Protein AF-A0A183A4I0-F1 (afdb_monomer_lite)

Organism: NCBI:txid27848

Structure (mmCIF, N/CA/C/O backbone):
data_AF-A0A183A4I0-F1
#
_entry.id   AF-A0A183A4I0-F1
#
loop_
_atom_site.group_PDB
_atom_site.id
_atom_site.type_symbol
_atom_site.label_atom_id
_atom_site.label_alt_id
_atom_site.label_comp_id
_atom_site.label_asym_id
_atom_site.label_entity_id
_atom_site.label_seq_id
_atom_site.pdbx_PDB_ins_code
_atom_site.Cartn_x
_atom_site.Cartn_y
_atom_site.Cartn_z
_atom_site.occupancy
_atom_site.B_iso_or_equiv
_atom_site.auth_seq_id
_atom_site.auth_comp_id
_atom_site.auth_asym_id
_atom_site.auth_atom_id
_atom_site.pdbx_PDB_model_num
ATOM 1 N N . MET A 1 1 ? 2.653 12.989 11.977 1.00 83.25 1 MET A N 1
ATOM 2 C CA . MET A 1 1 ? 2.184 13.205 10.591 1.00 83.25 1 MET A CA 1
ATOM 3 C C . MET A 1 1 ? 3.186 12.552 9.654 1.00 83.25 1 MET A C 1
ATOM 5 O O . MET A 1 1 ? 4.378 12.682 9.904 1.00 83.25 1 MET A O 1
ATOM 9 N N . ILE A 1 2 ? 2.727 11.799 8.658 1.00 91.75 2 ILE A N 1
ATOM 10 C CA . ILE A 1 2 ? 3.575 11.104 7.684 1.00 91.75 2 ILE A CA 1
ATOM 11 C C . ILE A 1 2 ? 3.629 11.949 6.415 1.00 91.75 2 ILE A C 1
ATOM 13 O O . ILE A 1 2 ? 2.589 12.357 5.906 1.00 91.75 2 ILE A O 1
ATOM 17 N N . SER A 1 3 ? 4.837 12.196 5.912 1.00 94.81 3 SER A N 1
ATOM 18 C CA . SER A 1 3 ? 5.072 12.859 4.629 1.00 94.81 3 SER A CA 1
ATOM 19 C C . SER A 1 3 ? 5.773 11.888 3.685 1.00 94.81 3 SER A C 1
ATOM 21 O O . SER A 1 3 ? 6.755 11.249 4.073 1.00 94.81 3 SER A O 1
ATOM 23 N N . ILE A 1 4 ? 5.247 11.749 2.469 1.00 93.19 4 ILE A N 1
ATOM 24 C CA . ILE A 1 4 ? 5.771 10.837 1.451 1.00 93.19 4 ILE A CA 1
ATOM 25 C C . ILE A 1 4 ? 6.374 11.686 0.327 1.00 93.19 4 ILE A C 1
ATOM 27 O O . ILE A 1 4 ? 5.627 12.369 -0.375 1.00 93.19 4 ILE A O 1
ATOM 31 N N . PRO A 1 5 ? 7.706 11.674 0.142 1.00 93.44 5 PRO A N 1
ATOM 32 C CA . PRO A 1 5 ? 8.349 12.428 -0.923 1.00 93.44 5 PRO A CA 1
ATOM 33 C C . PRO A 1 5 ? 8.004 11.846 -2.307 1.00 93.44 5 PRO A C 1
ATOM 35 O O . PRO A 1 5 ? 7.514 10.714 -2.404 1.00 93.44 5 PRO A O 1
ATOM 38 N N . PRO A 1 6 ? 8.295 12.576 -3.402 1.00 90.06 6 PRO A N 1
ATOM 39 C CA . PRO A 1 6 ? 8.100 12.062 -4.751 1.00 90.06 6 PRO A CA 1
ATOM 40 C C . PRO A 1 6 ? 8.764 10.708 -4.946 1.00 90.06 6 PRO A C 1
ATOM 42 O O . PRO A 1 6 ? 9.816 10.451 -4.365 1.00 90.06 6 PRO A O 1
ATOM 45 N N . ILE A 1 7 ? 8.160 9.851 -5.772 1.00 85.75 7 ILE A N 1
ATOM 46 C CA . ILE A 1 7 ? 8.636 8.492 -6.092 1.00 85.75 7 ILE A CA 1
ATOM 47 C C . ILE A 1 7 ? 8.857 7.570 -4.876 1.00 85.75 7 ILE A C 1
ATOM 49 O O . ILE A 1 7 ? 9.645 6.627 -4.957 1.00 85.75 7 ILE A O 1
ATOM 53 N N . HIS A 1 8 ? 8.180 7.827 -3.757 1.00 90.19 8 HIS A N 1
ATOM 54 C CA . HIS A 1 8 ? 8.164 6.954 -2.584 1.00 90.19 8 HIS A CA 1
ATOM 55 C C . HIS A 1 8 ? 6.744 6.470 -2.282 1.00 90.19 8 HIS A C 1
ATOM 57 O O . HIS A 1 8 ? 5.758 7.014 -2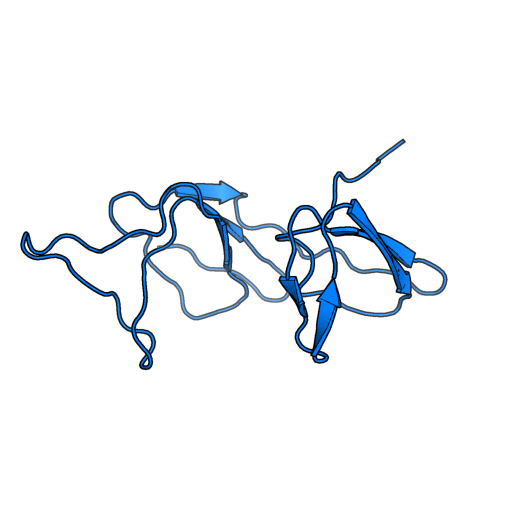.779 1.00 90.19 8 HIS A O 1
ATOM 63 N N . TYR A 1 9 ? 6.660 5.429 -1.463 1.00 90.19 9 TYR A N 1
ATOM 64 C CA . TYR A 1 9 ? 5.417 4.861 -0.968 1.00 90.19 9 TYR A CA 1
ATOM 65 C C . TYR A 1 9 ? 5.594 4.365 0.467 1.00 90.19 9 TYR A C 1
ATOM 67 O O . TYR A 1 9 ? 6.713 4.123 0.922 1.00 90.19 9 TYR A O 1
ATOM 75 N N . CYS A 1 10 ? 4.493 4.192 1.183 1.00 91.06 10 CYS A N 1
ATOM 76 C CA . CYS A 1 10 ? 4.457 3.448 2.436 1.00 91.06 10 CYS A CA 1
ATOM 77 C C . CYS A 1 10 ? 3.290 2.455 2.417 1.00 91.06 10 CYS A C 1
ATOM 79 O O . CYS A 1 10 ? 2.419 2.538 1.550 1.00 91.06 10 CYS A O 1
ATOM 81 N N . VAL A 1 11 ? 3.277 1.514 3.361 1.00 90.81 11 VAL A N 1
ATOM 82 C CA . VAL A 1 11 ? 2.173 0.554 3.511 1.00 90.81 11 VAL A CA 1
ATOM 83 C C . VAL A 1 11 ? 1.546 0.753 4.878 1.00 90.81 11 VAL A C 1
ATOM 85 O O . VAL A 1 11 ? 2.235 0.654 5.896 1.00 90.81 11 VAL A O 1
ATOM 88 N N . VAL A 1 12 ? 0.246 1.017 4.893 1.00 91.69 12 VAL A N 1
ATOM 89 C CA . VAL A 1 12 ? -0.569 1.156 6.100 1.00 91.69 12 VAL A CA 1
ATOM 90 C C . VAL A 1 12 ? -1.377 -0.122 6.294 1.00 91.69 12 VAL A C 1
ATOM 92 O O . VAL A 1 12 ? -2.008 -0.613 5.366 1.00 91.69 12 VAL A O 1
ATOM 95 N N . GLU A 1 13 ? -1.330 -0.682 7.495 1.00 92.62 13 GLU A N 1
ATOM 96 C CA . GLU A 1 13 ? -2.162 -1.795 7.941 1.00 92.62 13 GLU A CA 1
ATOM 97 C C . GLU A 1 13 ? -3.424 -1.266 8.622 1.00 92.62 13 GLU A C 1
ATOM 99 O O . GLU A 1 13 ? -3.371 -0.278 9.359 1.00 92.62 13 GLU A O 1
ATOM 104 N N . SER A 1 14 ? -4.534 -1.975 8.406 1.00 92.19 14 SER A N 1
ATOM 105 C CA . SER A 1 14 ? -5.870 -1.612 8.885 1.00 92.19 14 SER A CA 1
ATOM 106 C C . SER A 1 14 ? -6.293 -0.201 8.455 1.00 92.19 14 SER A C 1
ATOM 108 O O . SER A 1 14 ? -6.639 0.608 9.314 1.00 92.19 14 SER A O 1
ATOM 110 N N . PRO A 1 15 ? -6.242 0.129 7.150 1.00 92.69 15 PRO A N 1
ATOM 111 C CA . PRO A 1 15 ? -6.542 1.471 6.665 1.00 92.69 15 PRO A CA 1
ATOM 112 C C . PRO A 1 15 ? -7.985 1.884 6.973 1.00 92.69 15 PRO A C 1
ATOM 114 O O . PRO A 1 15 ? -8.902 1.053 6.987 1.00 92.69 15 PRO A O 1
ATOM 117 N N . ILE A 1 16 ? -8.205 3.184 7.173 1.00 94.44 16 ILE A N 1
ATOM 118 C CA . ILE A 1 16 ? -9.554 3.724 7.378 1.00 94.44 16 ILE A CA 1
ATOM 119 C C . ILE A 1 16 ? -10.474 3.480 6.174 1.00 94.44 16 ILE A C 1
ATOM 121 O O . ILE A 1 16 ? -10.070 3.501 5.007 1.00 94.44 16 ILE A O 1
ATOM 125 N N . VAL A 1 17 ? -11.760 3.305 6.460 1.00 92.50 17 VAL A N 1
ATOM 126 C CA . VAL A 1 17 ? -12.819 3.335 5.453 1.00 92.50 17 VAL A CA 1
ATOM 127 C C . VAL A 1 17 ? -13.111 4.791 5.104 1.00 92.50 17 VAL A C 1
ATOM 129 O O . VAL A 1 17 ? -13.345 5.611 5.992 1.00 92.50 17 VAL A O 1
ATOM 132 N N . ARG A 1 18 ? -13.112 5.098 3.806 1.00 91.50 18 ARG A N 1
ATOM 133 C CA . ARG A 1 18 ? -13.448 6.420 3.271 1.00 91.50 18 ARG A CA 1
ATOM 134 C C . ARG A 1 18 ? -14.767 6.367 2.505 1.00 91.50 18 ARG A C 1
ATOM 136 O O . ARG A 1 18 ? -15.075 5.343 1.895 1.00 91.50 18 ARG A O 1
ATOM 143 N N . ASN A 1 19 ? -15.547 7.443 2.562 1.00 92.12 19 ASN A N 1
ATOM 144 C CA . ASN A 1 19 ? -16.756 7.605 1.751 1.00 92.12 19 ASN A CA 1
ATOM 145 C C . ASN A 1 19 ? -16.400 7.991 0.297 1.00 92.12 19 ASN A C 1
ATOM 147 O O . ASN A 1 19 ? -15.227 8.142 -0.045 1.00 92.12 19 ASN A O 1
ATOM 151 N N . ALA A 1 20 ? -17.409 8.170 -0.563 1.00 90.12 20 ALA A N 1
ATOM 152 C CA . ALA A 1 20 ? -17.212 8.564 -1.965 1.00 90.12 20 ALA A CA 1
ATOM 153 C C . ALA A 1 20 ? -16.502 9.925 -2.135 1.00 90.12 20 ALA A C 1
ATOM 155 O O . ALA A 1 20 ? -15.880 10.166 -3.164 1.00 90.12 20 ALA A O 1
ATOM 156 N N . SER A 1 21 ? -16.559 10.786 -1.117 1.00 88.56 21 SER A N 1
ATOM 157 C CA . SER A 1 21 ? -15.875 12.083 -1.071 1.00 88.56 21 SER A CA 1
ATOM 158 C C . SER A 1 21 ? -14.446 11.992 -0.514 1.00 88.56 21 SER A C 1
ATOM 160 O O . SER A 1 21 ? -13.753 13.002 -0.441 1.00 88.56 21 SER A O 1
ATOM 162 N N . GLY A 1 22 ? -13.990 10.802 -0.107 1.00 84.56 22 GLY A N 1
ATOM 163 C CA . GLY A 1 22 ? -12.663 10.583 0.472 1.00 84.56 22 GLY A CA 1
ATOM 164 C C . GLY A 1 22 ? -12.558 10.852 1.978 1.00 84.56 22 GLY A C 1
ATOM 165 O O . GLY A 1 22 ? -11.461 10.767 2.530 1.00 84.56 22 GLY A O 1
ATOM 166 N N . GLU A 1 23 ? -13.666 11.134 2.663 1.00 89.81 23 GLU A N 1
ATOM 167 C CA . GLU A 1 23 ? -13.679 11.453 4.094 1.00 89.81 23 GLU A CA 1
ATOM 168 C C . GLU A 1 23 ? -13.774 10.187 4.964 1.00 89.81 23 GLU A C 1
ATOM 170 O O . GLU A 1 23 ? -14.402 9.208 4.544 1.00 89.81 23 GLU A O 1
ATOM 175 N N . PRO A 1 24 ? -13.198 10.181 6.185 1.00 92.50 24 PRO A N 1
ATOM 176 C CA . PRO A 1 24 ? -13.285 9.041 7.094 1.00 92.50 24 PRO A CA 1
ATOM 177 C C . PRO A 1 24 ? -14.730 8.717 7.490 1.00 92.50 24 PRO A C 1
ATOM 179 O O . PRO A 1 24 ? -15.497 9.598 7.876 1.00 92.50 24 PRO A O 1
ATOM 182 N N . VAL A 1 25 ? -15.087 7.435 7.445 1.00 94.56 25 VAL A N 1
ATOM 183 C CA . VAL A 1 25 ? -16.381 6.931 7.923 1.00 94.56 25 VAL A CA 1
ATOM 184 C C . VAL A 1 25 ? -16.272 6.570 9.403 1.00 94.56 25 VAL A C 1
ATOM 186 O O . VAL A 1 25 ? -15.340 5.870 9.796 1.00 94.56 25 VAL A O 1
ATOM 189 N N . TYR A 1 26 ? -17.243 6.997 10.210 1.00 93.69 26 TYR A N 1
ATOM 190 C CA . TYR A 1 26 ? -17.312 6.709 11.647 1.00 93.69 26 TYR A CA 1
ATOM 191 C C . TYR A 1 26 ? -18.405 5.681 11.962 1.00 93.69 26 TYR A C 1
ATOM 193 O O . TYR A 1 26 ? -19.389 5.560 11.228 1.00 93.69 26 TYR A O 1
ATOM 201 N N . ASP A 1 27 ? -18.223 4.922 13.039 1.00 90.75 27 ASP A N 1
ATOM 202 C CA . ASP A 1 27 ? -19.235 4.021 13.588 1.00 90.75 27 ASP A CA 1
ATOM 203 C C . ASP A 1 27 ? -20.158 4.723 14.605 1.00 90.75 27 ASP A C 1
ATOM 205 O O . ASP A 1 27 ? -20.020 5.913 14.893 1.00 90.75 27 ASP A O 1
ATOM 209 N N . ALA A 1 28 ? -21.120 3.980 15.164 1.00 91.88 28 ALA A N 1
ATOM 210 C CA . ALA A 1 28 ? -22.090 4.507 16.127 1.00 91.88 28 ALA A CA 1
ATOM 211 C C . ALA A 1 28 ? -21.461 5.003 17.445 1.00 91.88 28 ALA A C 1
ATOM 213 O O . ALA A 1 28 ? -22.110 5.732 18.190 1.00 91.88 28 ALA A O 1
ATOM 214 N N . SER A 1 29 ? -20.215 4.616 17.738 1.00 90.88 29 SER A N 1
ATOM 215 C CA . SER A 1 29 ? -19.466 5.057 18.919 1.00 90.88 29 SER A CA 1
ATOM 216 C C . SER A 1 29 ? -18.622 6.312 18.660 1.00 90.88 29 SER A C 1
ATOM 218 O O . SER A 1 29 ? -18.005 6.842 19.582 1.00 90.88 29 SER A O 1
ATOM 220 N N . GLY A 1 30 ? -18.604 6.809 17.417 1.00 89.81 30 GLY A N 1
ATOM 221 C CA . GLY A 1 30 ? -17.758 7.924 16.994 1.00 89.81 30 GLY A CA 1
ATOM 222 C C . GLY A 1 30 ? -16.316 7.513 16.692 1.00 89.81 30 GLY A C 1
ATOM 223 O O . GLY A 1 30 ? -15.467 8.381 16.484 1.00 89.81 30 GLY A O 1
ATOM 224 N N . GLN A 1 31 ? -16.017 6.212 16.646 1.00 89.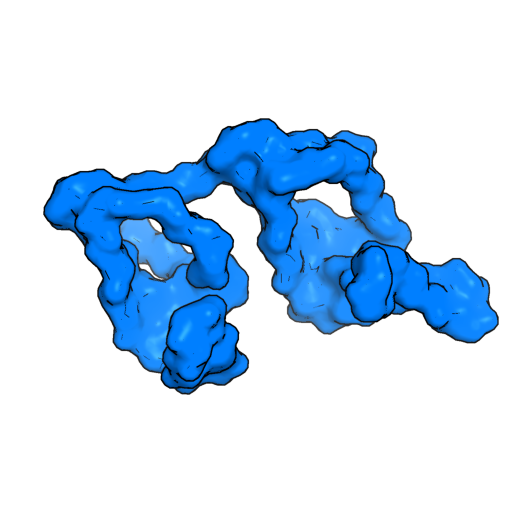94 31 GLN A N 1
ATOM 225 C CA . GLN A 1 31 ? -14.705 5.710 16.259 1.00 89.94 31 GLN A CA 1
ATOM 226 C C . GLN A 1 31 ? -14.615 5.588 14.734 1.00 89.94 31 GLN A C 1
ATOM 228 O O . GLN A 1 31 ? -15.590 5.266 14.054 1.00 89.94 31 GLN A O 1
ATOM 233 N N . VAL A 1 32 ? -13.436 5.864 14.169 1.00 93.06 32 VAL A N 1
ATOM 234 C CA . VAL A 1 32 ? -13.217 5.691 12.729 1.00 93.06 32 VAL A CA 1
ATOM 235 C C . VAL A 1 32 ? -13.272 4.211 12.357 1.00 93.06 32 VAL A C 1
ATOM 237 O O . VAL A 1 32 ? -12.671 3.355 13.010 1.00 93.06 32 VAL A O 1
ATOM 240 N N . LYS A 1 33 ? -13.983 3.901 11.278 1.00 94.69 33 LYS A N 1
ATOM 241 C CA . LYS A 1 33 ? -14.119 2.541 10.773 1.00 94.69 33 LYS A CA 1
ATOM 242 C C . LYS A 1 33 ? -12.853 2.133 10.023 1.00 94.69 33 LYS A C 1
ATOM 244 O O . LYS A 1 33 ? -12.382 2.866 9.156 1.00 94.69 33 LYS A O 1
ATOM 249 N N . LEU A 1 34 ? -12.339 0.938 10.311 1.00 92.88 34 LEU A N 1
ATOM 250 C CA . LEU A 1 34 ? -11.132 0.381 9.691 1.00 92.88 34 LEU A CA 1
ATOM 251 C C . LEU A 1 34 ? -11.463 -0.831 8.816 1.00 92.88 34 LEU A C 1
ATOM 253 O O . LEU A 1 34 ? -12.364 -1.611 9.134 1.00 92.88 34 LEU A O 1
ATOM 257 N N . ARG A 1 35 ? -10.693 -1.031 7.744 1.00 90.50 35 ARG A N 1
ATOM 258 C CA . ARG A 1 35 ? -10.635 -2.304 7.013 1.00 90.50 35 ARG A CA 1
ATOM 259 C C . ARG A 1 35 ? -9.635 -3.220 7.718 1.00 90.50 35 ARG A C 1
ATOM 261 O O . ARG A 1 35 ? -8.449 -3.216 7.407 1.00 90.50 35 ARG A O 1
ATOM 268 N N . LEU A 1 36 ? -10.098 -3.941 8.738 1.00 87.31 36 LEU A N 1
ATOM 269 C CA . LEU A 1 36 ? -9.237 -4.809 9.548 1.00 87.31 36 LEU A CA 1
ATOM 270 C C . LEU A 1 36 ? -8.555 -5.882 8.690 1.00 87.31 36 LEU A C 1
ATOM 272 O O . LEU A 1 36 ? -9.182 -6.463 7.808 1.00 87.31 36 LEU A O 1
ATOM 276 N N . ASN A 1 37 ? -7.282 -6.153 8.992 1.00 82.00 37 ASN A N 1
ATOM 277 C CA . ASN A 1 37 ? -6.415 -7.116 8.294 1.00 82.00 37 ASN A CA 1
ATOM 278 C C . ASN A 1 37 ? -6.163 -6.806 6.809 1.00 82.00 37 ASN A C 1
ATOM 280 O O . ASN A 1 37 ? -5.566 -7.621 6.107 1.00 82.00 37 ASN A O 1
ATOM 284 N N . ASP A 1 38 ? -6.576 -5.629 6.349 1.00 84.56 38 ASP A N 1
ATOM 285 C CA . ASP A 1 38 ? -6.285 -5.122 5.018 1.00 84.56 38 ASP A CA 1
ATOM 286 C C . ASP A 1 38 ? -5.028 -4.238 5.046 1.00 84.56 38 ASP A C 1
ATOM 288 O O . ASP A 1 38 ? -4.596 -3.743 6.098 1.00 84.56 38 ASP A O 1
ATOM 292 N N . THR A 1 39 ? -4.428 -4.029 3.879 1.00 86.00 39 THR A N 1
ATOM 293 C CA . THR A 1 39 ? -3.282 -3.134 3.713 1.00 86.00 39 THR A CA 1
ATOM 294 C C . THR A 1 39 ? -3.504 -2.173 2.564 1.00 86.00 39 THR A C 1
ATOM 296 O O . THR A 1 39 ? -4.008 -2.549 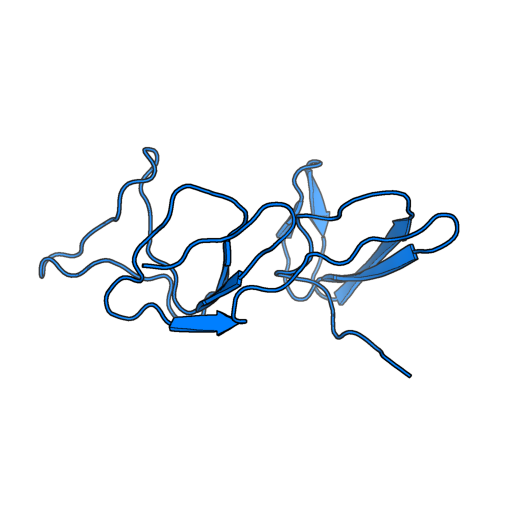1.515 1.00 86.00 39 THR A O 1
ATOM 299 N N . GLU A 1 40 ? -3.066 -0.933 2.739 1.00 86.25 40 GLU A N 1
ATOM 300 C CA . GLU A 1 40 ? -3.170 0.122 1.737 1.00 86.25 40 GLU A CA 1
ATOM 301 C C . GLU A 1 40 ? -1.790 0.718 1.471 1.00 86.25 40 GLU A C 1
ATOM 303 O O . GLU A 1 40 ? -1.087 1.147 2.390 1.00 86.25 40 GLU A O 1
ATOM 308 N N . CYS A 1 41 ? -1.402 0.764 0.200 1.00 86.38 41 CYS A N 1
ATOM 309 C CA . CYS A 1 41 ? -0.244 1.528 -0.238 1.00 86.38 41 CYS A CA 1
ATOM 310 C C . CYS A 1 41 ? -0.644 2.994 -0.363 1.00 86.38 41 CYS A C 1
ATOM 312 O O . CYS A 1 41 ? -1.612 3.324 -1.045 1.00 86.38 41 CYS A O 1
ATOM 314 N N . ARG A 1 42 ? 0.132 3.879 0.259 1.00 89.06 42 ARG A N 1
ATOM 315 C CA . ARG A 1 42 ? -0.010 5.328 0.093 1.00 89.06 42 ARG A CA 1
ATOM 316 C C . ARG A 1 42 ? 1.207 5.859 -0.652 1.00 89.06 42 ARG A C 1
ATOM 318 O O . ARG A 1 42 ? 2.338 5.519 -0.305 1.00 89.06 42 ARG A O 1
ATOM 325 N N . PHE A 1 43 ? 0.964 6.671 -1.675 1.00 89.56 43 PHE A N 1
ATOM 326 C CA . PHE A 1 43 ? 1.992 7.321 -2.495 1.00 89.56 43 PHE A CA 1
ATOM 327 C C . PHE A 1 43 ? 2.157 8.786 -2.087 1.00 89.56 43 PHE A C 1
ATOM 329 O O . PHE A 1 43 ? 1.609 9.223 -1.077 1.00 89.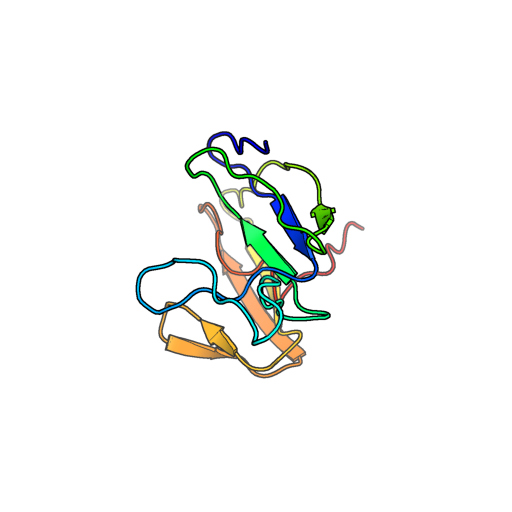56 43 PHE A O 1
ATOM 336 N N . GLN A 1 44 ? 2.927 9.545 -2.866 1.00 90.62 44 GLN A N 1
ATOM 337 C CA . GLN A 1 44 ? 3.058 10.986 -2.681 1.00 90.62 44 GLN A CA 1
ATOM 338 C C . GLN A 1 44 ? 1.674 11.658 -2.644 1.00 90.62 44 GLN A C 1
ATOM 340 O O . GLN A 1 44 ? 0.907 11.564 -3.598 1.00 90.62 44 GLN A O 1
ATOM 345 N N . GLN A 1 45 ? 1.384 12.341 -1.540 1.00 89.94 45 GLN A N 1
ATOM 346 C CA . GLN A 1 45 ? 0.153 13.090 -1.292 1.00 89.94 45 GLN A CA 1
ATOM 347 C C . GLN A 1 45 ? 0.398 14.110 -0.173 1.00 89.94 45 GLN A C 1
ATOM 349 O O . GLN A 1 45 ? 1.486 14.134 0.415 1.00 89.94 45 GLN A O 1
ATOM 354 N N . GLU A 1 46 ? -0.617 14.915 0.143 1.00 92.00 46 GLU A N 1
ATOM 355 C CA . GLU A 1 46 ? -0.572 15.817 1.294 1.00 92.00 46 GLU A CA 1
ATOM 356 C C . GLU A 1 46 ? -0.236 15.053 2.587 1.00 92.00 46 GLU A C 1
ATOM 358 O O . GLU A 1 46 ? -0.734 13.937 2.793 1.00 92.00 46 GLU A O 1
ATOM 363 N N . PRO A 1 47 ? 0.615 15.613 3.468 1.00 95.00 47 PRO A N 1
ATOM 364 C CA . PRO A 1 47 ? 0.979 14.955 4.711 1.00 95.00 47 PRO A CA 1
ATOM 365 C C . PRO A 1 47 ? -0.249 14.547 5.531 1.00 95.00 47 PRO A C 1
ATOM 367 O O . PRO A 1 47 ? -1.133 15.356 5.800 1.00 95.00 47 PRO A O 1
ATOM 370 N N . PHE A 1 48 ? -0.288 13.288 5.963 1.00 93.44 48 PHE A N 1
ATOM 371 C CA . PHE A 1 48 ? -1.472 12.705 6.594 1.00 93.44 48 PHE A CA 1
ATOM 372 C C . PHE A 1 48 ? -1.167 12.163 7.997 1.00 93.44 48 PHE A C 1
ATOM 374 O O . PHE A 1 48 ? -0.048 11.707 8.276 1.00 93.44 48 PHE A O 1
ATOM 381 N N . PRO A 1 49 ? -2.132 12.207 8.928 1.00 94.44 49 PRO A N 1
ATOM 382 C CA . PRO A 1 49 ? -2.027 11.486 10.188 1.00 94.44 49 PRO A CA 1
ATOM 383 C C . PRO A 1 49 ? -2.315 9.991 9.985 1.00 94.44 49 PRO A C 1
ATOM 385 O O . PRO A 1 49 ? -2.979 9.599 9.028 1.00 94.44 49 PRO A O 1
ATOM 388 N N . LEU A 1 50 ? -1.831 9.159 10.909 1.00 93.44 50 LEU A N 1
ATOM 389 C CA . LEU A 1 50 ? -2.401 7.828 11.104 1.00 93.44 50 LEU A CA 1
ATOM 390 C C . LEU A 1 50 ? -3.559 7.951 12.084 1.00 93.44 50 LEU A C 1
ATOM 392 O O . LEU A 1 50 ? -3.421 8.608 13.120 1.00 93.44 50 LEU A O 1
ATOM 396 N N . TYR A 1 51 ? -4.679 7.328 11.754 1.00 93.25 51 TYR A N 1
ATOM 397 C CA . TYR A 1 51 ? -5.830 7.292 12.645 1.00 93.25 51 TYR A CA 1
ATOM 398 C C . TYR A 1 51 ? -5.665 6.221 13.735 1.00 93.25 51 TYR A C 1
ATOM 400 O O . TYR A 1 51 ? -4.887 5.281 13.557 1.00 93.25 51 TYR A O 1
ATOM 408 N N . PRO A 1 52 ? -6.394 6.319 14.866 1.00 93.12 52 PRO A N 1
ATOM 409 C CA . PRO A 1 52 ? -6.380 5.278 15.889 1.00 93.12 52 PRO A CA 1
ATOM 410 C C . PRO A 1 52 ? -6.674 3.892 15.299 1.00 93.12 52 PRO A C 1
ATOM 412 O O . PRO A 1 52 ? -7.737 3.664 14.727 1.00 93.12 52 PRO A O 1
ATOM 415 N N . GLY A 1 53 ? -5.716 2.974 15.445 1.00 92.12 53 GLY A N 1
ATOM 416 C CA . GLY A 1 53 ? -5.778 1.605 14.924 1.00 92.12 53 GLY A CA 1
ATOM 417 C C . GLY A 1 53 ? -5.065 1.387 13.584 1.00 92.12 53 GLY A C 1
ATOM 418 O O . GLY A 1 53 ? -4.685 0.252 13.302 1.00 92.12 53 GLY A O 1
ATOM 419 N N . GLU A 1 54 ? -4.785 2.441 12.811 1.00 94.25 54 GLU A N 1
ATOM 420 C CA . GLU A 1 54 ? -3.878 2.331 11.665 1.00 94.25 54 GLU A CA 1
ATOM 421 C C . GLU A 1 54 ? -2.440 2.108 12.146 1.00 94.25 54 GLU A C 1
ATOM 423 O O . GLU A 1 54 ? -1.979 2.718 13.117 1.00 94.25 54 GLU A O 1
ATOM 428 N N . ARG A 1 55 ? -1.692 1.264 11.432 1.00 92.88 55 ARG A N 1
ATOM 429 C CA . ARG A 1 55 ? -0.265 1.041 11.703 1.00 92.88 55 ARG A CA 1
ATOM 430 C C . ARG A 1 55 ? 0.559 1.161 10.437 1.00 92.88 55 ARG A C 1
ATOM 432 O O . ARG A 1 55 ? 0.154 0.711 9.372 1.00 92.88 55 ARG A O 1
ATOM 439 N N . LEU A 1 56 ? 1.752 1.737 10.547 1.00 92.44 56 LEU A N 1
ATOM 440 C CA . LEU A 1 56 ? 2.694 1.786 9.433 1.00 92.44 56 LEU A CA 1
ATOM 441 C C . LEU A 1 56 ? 3.405 0.432 9.311 1.00 92.44 56 LEU A C 1
ATOM 443 O O . LEU A 1 56 ? 4.363 0.166 10.031 1.00 92.44 56 LEU A O 1
ATOM 447 N N . LYS A 1 57 ? 2.925 -0.425 8.408 1.00 90.69 57 LYS A N 1
ATOM 448 C CA . LYS A 1 57 ? 3.505 -1.750 8.138 1.00 90.69 57 LYS A CA 1
ATOM 449 C C . LYS A 1 57 ? 4.845 -1.649 7.414 1.00 90.69 57 LYS A C 1
ATOM 451 O O . LYS A 1 57 ? 5.767 -2.401 7.709 1.00 90.69 57 LYS A O 1
ATOM 456 N N . LEU A 1 58 ? 4.951 -0.714 6.471 1.00 88.31 58 LEU A N 1
ATOM 457 C CA . LEU A 1 58 ? 6.198 -0.384 5.787 1.00 88.31 58 LEU A CA 1
ATOM 458 C C . LEU A 1 58 ? 6.423 1.119 5.888 1.00 88.31 58 LEU A C 1
ATOM 460 O O . LEU A 1 58 ? 5.583 1.898 5.433 1.00 88.31 58 LEU A O 1
ATOM 464 N N . ALA A 1 59 ? 7.560 1.514 6.462 1.00 92.94 59 ALA A N 1
ATOM 465 C CA . ALA A 1 59 ? 7.996 2.903 6.463 1.00 92.94 59 ALA A CA 1
ATOM 466 C C . ALA A 1 59 ? 8.196 3.427 5.032 1.00 92.94 59 ALA A C 1
ATOM 468 O O . ALA A 1 59 ? 8.308 2.656 4.080 1.00 92.94 59 ALA A O 1
ATOM 469 N N . VAL A 1 60 ? 8.241 4.750 4.883 1.00 92.94 60 VAL A N 1
ATOM 470 C CA . VAL A 1 60 ? 8.407 5.407 3.583 1.00 92.94 60 VAL A CA 1
ATOM 471 C C . VAL A 1 60 ? 9.635 4.848 2.854 1.00 92.94 60 VAL A C 1
ATOM 473 O O . VAL A 1 60 ? 10.761 4.948 3.340 1.00 92.94 60 VAL A O 1
ATOM 476 N N . LYS A 1 61 ? 9.409 4.256 1.680 1.00 89.56 61 LYS A N 1
ATOM 477 C CA . LYS A 1 61 ? 10.414 3.581 0.859 1.00 89.56 61 LYS A CA 1
ATOM 478 C C . LYS A 1 61 ? 10.328 4.068 -0.582 1.00 89.56 61 LYS A C 1
ATOM 480 O O . LYS A 1 61 ? 9.251 4.360 -1.090 1.00 89.56 61 LYS A O 1
ATOM 485 N N . LYS A 1 62 ? 11.475 4.153 -1.254 1.00 87.00 62 LYS A N 1
ATOM 486 C CA . LYS A 1 62 ? 11.552 4.517 -2.673 1.00 87.00 62 LYS A CA 1
ATOM 487 C C . LYS A 1 62 ? 10.889 3.445 -3.544 1.00 87.00 62 LYS A C 1
ATOM 489 O O . LYS A 1 62 ? 11.093 2.252 -3.313 1.00 87.00 62 LYS A O 1
ATOM 494 N N . LEU A 1 63 ? 10.127 3.873 -4.549 1.00 83.94 63 LEU A N 1
ATOM 495 C CA . LEU A 1 63 ? 9.534 2.980 -5.541 1.00 83.94 63 LEU A CA 1
ATOM 496 C C . LEU A 1 63 ? 10.632 2.282 -6.361 1.00 83.94 63 LEU A C 1
ATOM 498 O O . LEU A 1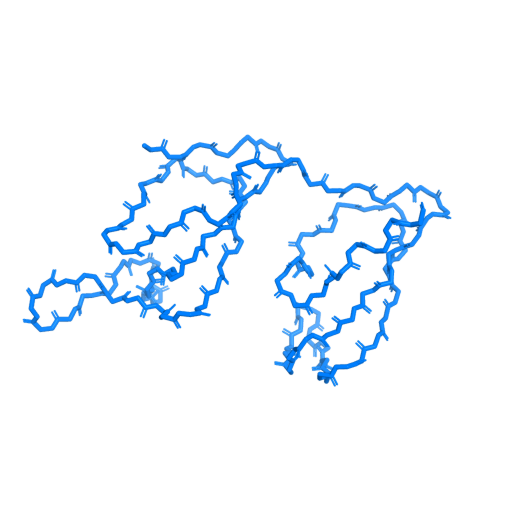 63 ? 11.599 2.943 -6.765 1.00 83.94 63 LEU A O 1
ATOM 502 N N . PRO A 1 64 ? 10.499 0.970 -6.626 1.00 77.00 64 PRO A N 1
ATOM 503 C CA . PRO A 1 64 ? 11.393 0.277 -7.540 1.00 77.00 64 PRO A CA 1
ATOM 504 C C . PRO A 1 64 ? 11.205 0.812 -8.965 1.00 77.00 64 PRO A C 1
ATOM 506 O O . PRO A 1 64 ? 10.095 1.142 -9.384 1.00 77.00 64 PRO A O 1
ATOM 509 N N . VAL A 1 65 ? 12.307 0.904 -9.706 1.00 78.88 65 VAL A N 1
ATOM 510 C CA . VAL A 1 65 ? 12.316 1.315 -11.113 1.00 78.88 65 VAL A CA 1
ATOM 511 C C . VAL A 1 65 ? 12.819 0.137 -11.928 1.00 78.88 65 VAL A C 1
ATOM 513 O O . VAL A 1 65 ? 13.899 -0.373 -11.637 1.00 78.88 65 VAL A O 1
ATOM 516 N N . ILE A 1 66 ? 12.042 -0.271 -12.928 1.00 77.94 66 ILE A N 1
ATOM 517 C CA . ILE A 1 66 ? 12.432 -1.310 -13.882 1.00 77.94 66 ILE A CA 1
ATOM 518 C C . ILE A 1 66 ? 13.254 -0.632 -14.976 1.00 77.94 66 ILE A C 1
ATOM 520 O O . ILE A 1 66 ? 12.769 0.316 -15.608 1.00 77.94 66 ILE A O 1
ATOM 524 N N . LYS A 1 67 ? 14.507 -1.051 -15.170 1.00 80.94 67 LYS A N 1
ATOM 525 C CA . LYS A 1 67 ? 15.361 -0.480 -16.218 1.00 80.94 67 LYS A CA 1
ATOM 526 C C . LYS A 1 67 ? 14.985 -1.038 -17.591 1.00 80.94 67 LYS A C 1
ATOM 528 O O . LYS A 1 67 ? 14.160 -1.936 -17.726 1.00 80.94 67 LYS A O 1
ATOM 533 N N . ASN A 1 68 ? 15.609 -0.487 -18.628 1.00 81.44 68 ASN A N 1
ATOM 534 C CA . ASN A 1 68 ? 15.476 -1.027 -19.974 1.00 81.44 68 ASN A CA 1
ATOM 535 C C . ASN A 1 68 ? 16.002 -2.473 -20.019 1.00 81.44 68 ASN A C 1
ATOM 537 O O . ASN A 1 68 ? 17.042 -2.751 -19.421 1.00 81.44 68 ASN A O 1
ATOM 541 N N . ASN A 1 69 ? 15.309 -3.360 -20.735 1.00 81.31 69 ASN A N 1
ATOM 542 C CA . ASN A 1 69 ? 15.577 -4.807 -20.785 1.00 81.31 69 ASN A CA 1
ATOM 543 C C . ASN A 1 69 ? 15.448 -5.549 -19.436 1.00 81.31 69 ASN A C 1
ATOM 545 O O . ASN A 1 69 ? 15.912 -6.682 -19.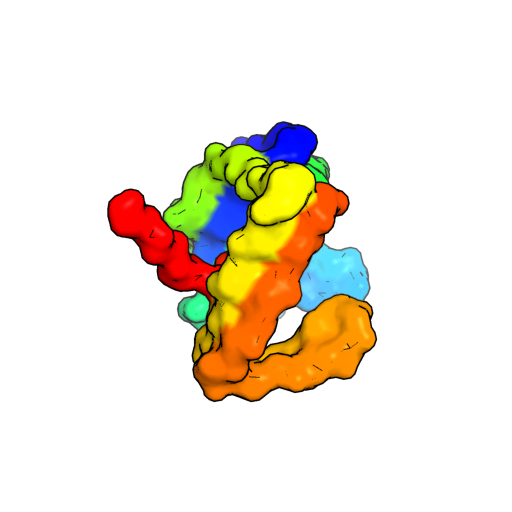317 1.00 81.31 69 ASN A O 1
ATOM 549 N N . GLU A 1 70 ? 14.832 -4.939 -18.421 1.00 82.56 70 GLU A N 1
ATOM 550 C CA . GLU A 1 70 ? 14.428 -5.626 -17.193 1.00 82.56 70 GLU A CA 1
ATOM 551 C C . GLU A 1 70 ? 12.906 -5.823 -17.188 1.00 82.56 70 GLU A C 1
ATOM 553 O O . GLU A 1 70 ? 12.154 -5.037 -17.772 1.00 82.56 70 GLU A O 1
ATOM 558 N N . ALA A 1 71 ? 12.448 -6.869 -16.500 1.00 81.25 71 ALA A N 1
ATOM 559 C CA . ALA A 1 71 ? 11.033 -7.128 -16.282 1.00 81.25 71 ALA A CA 1
ATOM 560 C C . ALA A 1 71 ? 10.783 -7.615 -14.851 1.00 81.25 71 ALA A C 1
ATOM 562 O O . ALA A 1 71 ? 11.599 -8.336 -14.273 1.00 81.25 71 ALA A O 1
ATOM 563 N N . LEU A 1 72 ? 9.637 -7.241 -14.283 1.00 79.62 72 LEU A N 1
ATOM 564 C CA . LEU A 1 72 ? 9.151 -7.798 -13.023 1.00 79.62 72 LEU A CA 1
ATOM 565 C C . LEU A 1 72 ? 8.155 -8.916 -13.306 1.00 79.62 72 LEU A C 1
ATOM 567 O O . LEU A 1 72 ? 7.180 -8.721 -14.026 1.00 79.62 72 LEU A O 1
ATOM 571 N N . CYS A 1 73 ? 8.386 -10.077 -12.697 1.00 80.12 73 CYS A N 1
ATOM 572 C CA . CYS A 1 73 ? 7.419 -11.166 -12.678 1.00 80.12 73 CYS A CA 1
ATOM 573 C C . CYS A 1 73 ? 6.509 -10.994 -11.464 1.00 80.12 73 CYS A C 1
ATOM 575 O O . CYS A 1 73 ? 6.918 -11.211 -10.322 1.00 80.12 73 CYS A O 1
ATOM 577 N N . LEU A 1 74 ? 5.280 -10.575 -11.728 1.00 81.31 74 LEU A N 1
ATOM 578 C CA . LEU A 1 74 ? 4.246 -10.385 -10.729 1.00 81.31 74 LEU A CA 1
ATOM 579 C C . LEU A 1 74 ? 3.435 -11.673 -10.575 1.00 81.31 74 LEU A C 1
ATOM 581 O O . LEU A 1 74 ? 3.319 -12.472 -11.502 1.00 81.31 74 LEU A O 1
ATOM 585 N N . ARG A 1 75 ? 2.877 -11.883 -9.382 1.00 80.81 75 ARG A N 1
ATOM 586 C CA . ARG A 1 75 ? 1.974 -12.992 -9.068 1.00 80.81 75 ARG A CA 1
ATOM 587 C C . ARG A 1 75 ? 0.805 -12.486 -8.242 1.00 80.81 75 ARG A C 1
ATOM 589 O O . ARG A 1 75 ? 1.041 -12.050 -7.126 1.00 80.81 75 ARG A O 1
ATOM 596 N N . ALA A 1 76 ? -0.422 -12.667 -8.708 1.00 81.94 76 ALA A N 1
ATOM 597 C CA . ALA A 1 76 ? -1.615 -12.331 -7.945 1.00 81.94 76 ALA A CA 1
ATOM 598 C C . ALA A 1 76 ? -1.710 -13.192 -6.671 1.00 81.94 76 ALA A C 1
ATOM 600 O O . ALA A 1 76 ? -1.632 -14.422 -6.719 1.00 81.94 76 ALA A O 1
ATOM 601 N N . LEU A 1 77 ? -1.859 -12.552 -5.517 1.00 80.00 77 LEU A N 1
ATOM 602 C CA . LEU A 1 77 ? -2.147 -13.177 -4.229 1.00 80.00 77 LEU A CA 1
ATOM 603 C C . LEU A 1 77 ? -3.648 -13.435 -4.051 1.00 80.00 77 LEU A C 1
ATOM 605 O O . LEU A 1 77 ? -4.015 -14.440 -3.450 1.00 80.00 77 LEU A O 1
ATOM 609 N N . THR A 1 78 ? -4.495 -12.562 -4.595 1.00 79.25 78 THR A N 1
ATOM 610 C CA . THR A 1 78 ? -5.960 -12.659 -4.558 1.00 79.25 78 THR A CA 1
ATOM 611 C C . THR A 1 78 ? -6.537 -12.337 -5.929 1.00 79.25 78 THR A C 1
ATOM 613 O O . THR A 1 78 ? -5.830 -11.815 -6.790 1.00 79.25 78 THR A O 1
ATOM 616 N N . ASP A 1 79 ? -7.821 -12.618 -6.124 1.00 83.19 79 ASP A N 1
ATOM 617 C CA . ASP A 1 79 ? -8.538 -12.168 -7.313 1.00 83.19 79 ASP A CA 1
ATOM 618 C C . ASP A 1 79 ? -8.715 -10.646 -7.255 1.00 83.19 79 ASP A C 1
ATOM 620 O O . ASP A 1 79 ? -9.156 -10.110 -6.235 1.00 83.19 79 ASP A O 1
ATOM 624 N N . PHE A 1 80 ? -8.373 -9.946 -8.334 1.00 80.12 80 PHE A N 1
ATOM 625 C CA . PHE A 1 80 ? -8.604 -8.507 -8.459 1.00 80.12 80 PHE A CA 1
ATOM 626 C C . PHE A 1 80 ? -8.727 -8.098 -9.929 1.00 80.12 80 PHE A C 1
ATOM 628 O O . PHE A 1 80 ? -8.467 -8.887 -10.837 1.00 80.12 80 PHE A O 1
ATOM 635 N N . VAL A 1 81 ? -9.160 -6.864 -10.160 1.00 80.38 81 VAL A N 1
ATOM 636 C CA . VAL A 1 81 ? -9.176 -6.235 -11.483 1.00 80.38 81 VAL A CA 1
ATOM 637 C C . VAL A 1 81 ? -8.216 -5.055 -11.416 1.00 80.38 81 VAL A C 1
ATOM 639 O O . VAL A 1 81 ? -8.290 -4.285 -10.458 1.00 80.38 81 VAL A O 1
ATOM 642 N N . ASP A 1 82 ? -7.278 -4.972 -12.356 1.00 76.38 82 ASP A N 1
ATOM 643 C CA . ASP A 1 82 ? -6.334 -3.852 -12.425 1.00 76.38 82 ASP A CA 1
ATOM 644 C C . ASP A 1 82 ? -6.959 -2.596 -13.062 1.00 76.38 82 ASP A C 1
ATOM 646 O O . ASP A 1 82 ? -8.115 -2.604 -13.493 1.00 76.38 82 ASP A O 1
ATOM 650 N N . ASP A 1 83 ? -6.196 -1.500 -13.092 1.00 71.00 83 ASP A N 1
ATOM 651 C CA . ASP A 1 83 ? -6.648 -0.215 -13.645 1.00 71.00 83 ASP A CA 1
ATOM 652 C C . ASP A 1 83 ? -6.910 -0.275 -15.163 1.00 71.00 83 ASP A C 1
ATOM 654 O O . ASP A 1 83 ? -7.697 0.516 -15.683 1.00 71.00 83 ASP A O 1
ATOM 658 N N . ASP A 1 84 ? -6.299 -1.236 -15.865 1.00 76.06 84 ASP A N 1
ATOM 659 C CA . ASP A 1 84 ? -6.525 -1.513 -17.287 1.00 76.06 84 ASP A CA 1
ATOM 660 C C . ASP A 1 84 ? -7.782 -2.383 -17.521 1.00 76.06 84 ASP A C 1
ATOM 662 O O . ASP A 1 84 ? -8.139 -2.696 -18.660 1.00 76.06 84 ASP A O 1
ATOM 666 N N . GLY A 1 85 ? -8.486 -2.773 -16.452 1.00 79.31 85 GLY A N 1
ATOM 667 C CA . GLY A 1 85 ? -9.687 -3.606 -16.509 1.00 79.31 85 GLY A CA 1
ATOM 668 C C . GLY A 1 85 ? -9.401 -5.098 -16.700 1.00 79.31 85 GLY A C 1
ATOM 669 O O . GLY A 1 85 ? -10.327 -5.878 -16.947 1.00 79.31 85 GLY A O 1
ATOM 670 N N . VAL A 1 86 ? -8.145 -5.527 -16.578 1.00 82.69 86 VAL A N 1
ATOM 671 C CA . VAL A 1 86 ? -7.747 -6.930 -16.683 1.00 82.69 86 VAL A CA 1
ATOM 672 C C . VAL A 1 86 ? -8.022 -7.626 -15.357 1.00 82.69 86 VAL A C 1
ATOM 674 O O . VAL A 1 86 ? -7.549 -7.238 -14.288 1.00 82.69 86 VAL A O 1
ATOM 677 N N . ARG A 1 87 ? -8.801 -8.706 -15.425 1.00 85.94 87 ARG A N 1
ATOM 678 C CA . ARG A 1 87 ? -9.065 -9.566 -14.273 1.00 85.94 87 ARG A CA 1
ATOM 679 C C . ARG A 1 87 ? -7.893 -10.518 -14.054 1.00 85.94 87 ARG A C 1
ATOM 681 O O . ARG A 1 87 ? -7.618 -11.363 -14.904 1.00 85.94 87 ARG A O 1
ATOM 688 N N . HIS A 1 88 ? -7.274 -10.429 -12.883 1.00 84.31 88 HIS A N 1
ATOM 689 C CA . HIS A 1 88 ? -6.237 -11.345 -12.420 1.00 84.31 88 HIS A CA 1
ATOM 690 C C . HIS A 1 88 ? -6.823 -12.340 -11.422 1.00 84.31 88 HIS A C 1
ATOM 692 O O . HIS A 1 88 ? -7.553 -11.960 -10.505 1.00 84.31 88 HIS A O 1
ATOM 698 N N . ILE A 1 89 ? -6.505 -13.620 -11.607 1.00 88.25 89 ILE A N 1
ATOM 699 C CA . ILE A 1 89 ? -6.915 -14.712 -10.714 1.00 88.25 89 ILE A CA 1
ATOM 700 C C . ILE A 1 89 ? -5.785 -14.999 -9.726 1.00 88.25 89 ILE A C 1
ATOM 702 O O . ILE A 1 89 ? -4.613 -14.991 -10.103 1.00 88.25 89 ILE A O 1
ATOM 706 N N . ALA A 1 90 ? -6.107 -15.308 -8.472 1.00 86.62 90 ALA A N 1
ATOM 707 C CA . ALA A 1 90 ? -5.133 -15.711 -7.468 1.00 86.62 90 ALA A CA 1
ATOM 708 C C . ALA A 1 90 ? -4.194 -16.815 -8.002 1.00 86.62 90 ALA A C 1
ATOM 710 O O . ALA A 1 90 ? -4.617 -17.856 -8.502 1.00 86.62 90 ALA A O 1
ATOM 711 N N . GLY A 1 91 ? -2.887 -16.583 -7.896 1.00 84.38 91 GLY A N 1
ATOM 712 C CA . GLY A 1 91 ? -1.832 -17.456 -8.413 1.00 84.38 91 GLY A CA 1
ATOM 713 C C . GLY A 1 91 ? -1.379 -17.153 -9.845 1.00 84.38 91 GLY A C 1
ATOM 714 O O . GLY A 1 91 ? -0.277 -17.578 -10.206 1.00 84.38 91 GLY A O 1
ATOM 715 N N . GLN A 1 92 ? -2.154 -16.393 -10.629 1.00 85.81 92 GLN A N 1
ATOM 716 C CA . GLN A 1 92 ? -1.778 -15.953 -11.974 1.00 85.81 92 GLN A CA 1
ATOM 717 C C . GLN A 1 92 ? -0.497 -15.126 -11.926 1.00 85.81 92 GLN A C 1
ATOM 719 O O . GLN A 1 92 ? -0.300 -14.315 -11.020 1.00 85.81 92 GLN A O 1
ATOM 724 N N . ARG A 1 93 ? 0.380 -15.340 -12.909 1.00 86.00 93 ARG A N 1
ATOM 725 C CA . ARG A 1 93 ? 1.628 -14.592 -13.060 1.00 86.00 93 ARG A CA 1
ATOM 726 C C . ARG A 1 93 ? 1.628 -13.828 -14.369 1.00 86.00 93 ARG A C 1
ATOM 728 O O . ARG A 1 93 ? 1.108 -14.328 -15.362 1.00 86.00 93 ARG A O 1
ATOM 735 N N . TRP A 1 94 ? 2.240 -12.654 -14.364 1.00 83.81 94 TRP A N 1
ATOM 736 C CA . TRP A 1 94 ? 2.446 -11.856 -15.566 1.00 83.81 94 TRP A CA 1
ATOM 737 C C . TRP A 1 94 ? 3.747 -11.067 -15.467 1.00 83.81 94 TRP A C 1
ATOM 739 O O . TRP A 1 94 ? 4.304 -10.884 -14.382 1.00 83.81 94 TRP A O 1
ATOM 749 N N . LEU A 1 95 ? 4.250 -10.645 -16.622 1.00 81.25 95 LEU A N 1
ATOM 750 C CA . LEU A 1 95 ? 5.464 -9.851 -16.730 1.00 81.25 95 LEU A CA 1
ATOM 751 C C . LEU A 1 95 ? 5.101 -8.387 -16.938 1.00 81.25 95 LEU A C 1
ATOM 753 O O . LEU A 1 95 ? 4.176 -8.063 -17.678 1.00 81.25 95 LEU A O 1
ATOM 757 N N . VAL A 1 96 ? 5.862 -7.517 -16.287 1.00 78.38 96 VAL A N 1
ATOM 758 C CA . VAL A 1 96 ? 5.836 -6.076 -16.514 1.00 78.38 96 VAL A CA 1
ATOM 759 C C . VAL A 1 96 ? 7.215 -5.669 -16.996 1.00 78.38 96 VAL A C 1
ATOM 761 O O . VAL A 1 96 ? 8.175 -5.713 -16.227 1.00 78.38 96 VAL A O 1
ATOM 764 N N . GLU A 1 97 ? 7.305 -5.302 -18.268 1.00 80.00 97 GLU A N 1
ATOM 765 C CA . GLU A 1 97 ? 8.543 -4.864 -18.910 1.00 80.00 97 GLU A CA 1
ATOM 766 C C . GLU A 1 97 ? 8.791 -3.369 -18.662 1.00 80.00 97 GLU A C 1
ATOM 768 O O . GLU A 1 97 ? 7.860 -2.564 -18.580 1.00 80.00 97 GLU A O 1
ATOM 773 N N . GLY A 1 98 ? 10.061 -2.991 -18.497 1.00 72.19 98 GLY A N 1
ATOM 774 C CA . GLY A 1 98 ? 10.471 -1.590 -18.429 1.00 72.19 98 GLY A CA 1
ATOM 775 C C . GLY A 1 98 ? 10.516 -0.906 -19.807 1.00 72.19 98 GLY A C 1
ATOM 776 O O . GLY A 1 98 ? 10.391 -1.569 -20.834 1.00 72.19 98 GLY A O 1
ATOM 777 N N . PRO A 1 99 ? 10.771 0.417 -19.858 1.00 70.56 99 PRO A N 1
ATOM 778 C CA . PRO A 1 99 ? 11.041 1.306 -18.728 1.00 70.56 99 PRO A CA 1
ATOM 779 C C . PRO A 1 99 ? 9.764 1.945 -18.149 1.00 70.56 99 PRO A C 1
ATOM 781 O O . PRO A 1 99 ? 8.989 2.576 -18.861 1.00 70.56 99 PRO A O 1
ATOM 784 N N . GLY A 1 100 ? 9.577 1.863 -16.827 1.00 67.06 100 GLY A N 1
ATOM 785 C CA . GLY A 1 100 ? 8.414 2.457 -16.159 1.00 67.06 100 GLY A CA 1
ATOM 786 C C . GLY A 1 100 ? 8.527 2.508 -14.634 1.00 67.06 100 GLY A C 1
ATOM 787 O O . GLY A 1 100 ? 9.260 1.734 -14.014 1.00 67.06 100 GLY A O 1
ATOM 788 N N . LYS A 1 101 ? 7.801 3.448 -14.014 1.00 60.47 101 LYS A N 1
ATOM 789 C CA . LYS A 1 101 ? 7.565 3.476 -12.562 1.00 60.47 101 LYS A CA 1
ATOM 790 C C . LYS A 1 101 ? 6.286 2.691 -12.304 1.00 60.47 101 LYS A C 1
ATOM 792 O O . LYS A 1 101 ? 5.210 3.193 -12.614 1.00 60.47 101 LYS A O 1
ATOM 797 N N . PHE A 1 102 ? 6.386 1.474 -11.778 1.00 64.56 102 PHE A N 1
ATOM 798 C CA . PHE A 1 102 ? 5.180 0.693 -11.519 1.00 64.56 102 PHE A CA 1
ATOM 799 C C . PHE A 1 102 ? 4.562 1.085 -10.174 1.00 64.56 102 PHE A C 1
ATOM 801 O O . PHE A 1 102 ? 5.205 0.955 -9.130 1.00 64.56 102 PHE A O 1
ATOM 808 N N . VAL A 1 103 ? 3.327 1.593 -10.217 1.00 58.38 103 VAL A N 1
ATOM 809 C CA . VAL A 1 103 ? 2.610 2.152 -9.060 1.00 58.38 103 VAL A CA 1
ATOM 810 C C . VAL A 1 103 ? 1.586 1.169 -8.471 1.00 58.38 103 VAL A C 1
ATOM 812 O O . VAL A 1 103 ? 1.278 1.293 -7.298 1.00 58.38 103 VAL A O 1
ATOM 815 N N . TYR A 1 104 ? 1.143 0.109 -9.157 1.00 48.47 104 TYR A N 1
ATOM 816 C CA . TYR A 1 104 ? -0.103 -0.562 -8.725 1.00 48.47 104 TYR A CA 1
ATOM 817 C C . TYR A 1 104 ? -0.016 -2.027 -8.250 1.00 48.47 104 TYR A C 1
ATOM 819 O O . TYR A 1 104 ? -0.953 -2.519 -7.632 1.00 48.47 104 TYR A O 1
ATOM 827 N N . ALA A 1 105 ? 1.110 -2.732 -8.401 1.00 47.66 105 ALA A N 1
ATOM 828 C CA . ALA A 1 105 ? 1.165 -4.179 -8.100 1.00 47.66 105 ALA A CA 1
ATOM 829 C C . ALA A 1 105 ? 1.749 -4.540 -6.730 1.00 47.66 105 ALA A C 1
ATOM 831 O O . ALA A 1 105 ? 1.773 -5.710 -6.353 1.00 47.66 105 ALA A O 1
ATOM 832 N N . LEU A 1 106 ? 2.205 -3.556 -5.955 1.00 48.50 106 LEU A N 1
ATOM 833 C CA . LEU A 1 106 ? 2.823 -3.815 -4.651 1.00 48.50 106 LEU A CA 1
ATOM 834 C C . LEU A 1 106 ? 1.849 -4.397 -3.610 1.00 48.50 106 LEU A C 1
ATOM 836 O O . LEU A 1 106 ? 2.312 -4.913 -2.597 1.00 48.50 106 LEU A O 1
ATOM 840 N N . LEU A 1 107 ? 0.532 -4.339 -3.845 1.00 49.34 107 LEU A N 1
ATOM 841 C CA . LEU A 1 107 ? -0.471 -4.832 -2.893 1.00 49.34 107 LEU A CA 1
ATOM 842 C C . LEU A 1 107 ? -0.885 -6.287 -3.099 1.00 49.34 107 LEU A C 1
ATOM 844 O O . LEU A 1 107 ? -1.327 -6.921 -2.147 1.00 49.34 107 LEU A O 1
ATOM 848 N N . VAL A 1 108 ? -0.710 -6.844 -4.298 1.00 45.53 108 VAL A N 1
ATOM 849 C CA . VAL A 1 108 ? -1.208 -8.197 -4.592 1.00 45.53 108 VAL A CA 1
ATOM 850 C C . VAL A 1 108 ? -0.126 -9.083 -5.196 1.00 45.53 108 VAL A C 1
ATOM 852 O O . VAL A 1 108 ? -0.391 -10.248 -5.431 1.00 45.53 108 VAL A O 1
ATOM 855 N N . ALA A 1 109 ? 1.091 -8.584 -5.434 1.00 44.41 109 ALA A N 1
ATOM 856 C CA . ALA A 1 109 ? 2.100 -9.327 -6.172 1.00 44.41 109 ALA A CA 1
ATOM 857 C C . ALA A 1 109 ? 3.529 -8.860 -5.875 1.00 44.41 109 ALA A C 1
ATOM 859 O O . ALA A 1 109 ? 4.014 -7.940 -6.515 1.00 44.41 109 ALA A O 1
ATOM 860 N N . CYS A 1 110 ? 4.213 -9.494 -4.917 1.00 38.69 110 CYS A N 1
ATOM 861 C CA . CYS A 1 110 ? 5.623 -9.904 -5.046 1.00 38.69 110 CYS A CA 1
ATOM 862 C C . CYS A 1 110 ? 6.199 -10.336 -3.695 1.00 38.69 110 CYS A C 1
ATOM 864 O O . CYS A 1 110 ? 6.493 -9.514 -2.828 1.00 38.69 110 CYS A O 1
ATOM 866 N N . TYR A 1 111 ? 6.503 -11.628 -3.576 1.00 35.47 111 TYR A N 1
ATOM 867 C CA . TYR A 1 111 ? 7.761 -11.991 -2.933 1.00 35.47 111 TYR A CA 1
ATOM 868 C C . TYR A 1 111 ? 8.871 -11.509 -3.871 1.00 35.47 111 TYR A C 1
ATOM 870 O O . TYR A 1 111 ? 8.987 -12.012 -4.986 1.00 35.47 111 TYR A O 1
ATOM 878 N N . PHE A 1 112 ? 9.664 -10.524 -3.446 1.00 35.78 112 PHE A N 1
ATOM 879 C CA . PHE A 1 112 ? 10.944 -10.249 -4.094 1.00 35.78 112 PHE A CA 1
ATOM 880 C C . PHE A 1 112 ? 11.803 -11.511 -3.952 1.00 35.78 112 PHE A C 1
ATOM 882 O O . PHE A 1 112 ? 12.306 -11.793 -2.865 1.00 35.78 112 PHE A O 1
ATOM 889 N N . PHE A 1 113 ? 11.950 -12.288 -5.025 1.00 26.66 113 PHE A N 1
ATOM 890 C CA . PHE A 1 113 ? 12.971 -13.327 -5.096 1.00 26.66 113 PHE A CA 1
ATOM 891 C C . PHE A 1 113 ? 14.297 -12.619 -5.399 1.00 26.66 113 PHE A C 1
ATOM 893 O O . PHE A 1 113 ? 14.683 -12.467 -6.553 1.00 26.66 113 PHE A O 1
ATOM 900 N N . ASN A 1 114 ? 14.950 -12.093 -4.361 1.00 27.84 114 ASN A N 1
ATOM 901 C CA . ASN A 1 114 ? 16.385 -11.837 -4.440 1.00 27.84 114 ASN A CA 1
ATOM 902 C C . ASN A 1 114 ? 17.066 -13.188 -4.225 1.00 27.84 114 ASN A C 1
ATOM 904 O O . ASN A 1 114 ? 17.052 -13.704 -3.106 1.00 27.84 114 ASN A O 1
ATOM 908 N N . SER A 1 115 ? 17.579 -13.767 -5.311 1.00 34.03 115 SER A N 1
ATOM 909 C CA . SER A 1 115 ? 18.667 -14.738 -5.221 1.00 34.03 115 SER A CA 1
ATOM 910 C C . SER A 1 115 ? 19.995 -14.013 -5.063 1.00 34.03 115 SER A C 1
ATOM 912 O O . SER A 1 115 ? 20.090 -12.851 -5.516 1.00 34.03 115 SER A O 1
#

Secondary structure (DSSP, 8-state):
-B---TTEEEEEESPBPB-TTSPBPB-TTSPBPB-TT-EEEE-S-S-BPPPTT-EEEEEEEEPPEEPTT-EEEEE-SS-EE-TT-PEEPTT-EEEEESSEE--SSTTT-------

Foldseek 3Di:
DDAADAQKKFKKAFAFDADPVRHFDADPVRATHTPHRAMDIDHGDPDDDAGVPIDGPGHIDGQDFADAPGKDKWAFCAWDADPVRDTDHHGDIDIDHDGDRDDPRPRGTDPPPDD

Radius of gyration: 16.02 Å; chains: 1; bounding box: 41×33×40 Å

Sequence (115 aa):
MISIPPIHYCVVESPIVRNASGEPVYDASGQVKLRLNDTECRFQQEPFPLYPGERLKLAVKKLPVIKNNEALCLRALTDFVDDDGVRHIAGQRWLVEGPGKFVYALLVACYFFNS

pLDDT: mean 81.3, std 15.95, range [26.66, 95.0]

InterPro domains:
  IPR002499 Major vault protein, N-terminal [PS51224] (7-67)
  IPR002499 Major vault protein, N-terminal [PS51224] (68-104)
  IPR039059 Major vault protein [PTHR14165] (1-103)
  IPR041134 Major vault protein repeat domain 2 [PF17794] (1-58)
  IPR041139 Major vault protein repeat domain [PF01505] (65-102)
  IPR043023 Major vault protein repeat domain superfamily [G3DSA:2.30.30.550] (65-110)
  IPR043179 Major vault protein repeat domain 2 superfamily [G3DSA:2.30.30.560] (2-63)